Protein AF-A0A9E0AZD1-F1 (afdb_monomer_lite)

Secondary structure (DSSP, 8-state):
---------TTTTSGGGGHHHHHHHHHHHHH--HHHHHHHHHHHHHHHHTTTTSS---HHHHHHIIIIIIIIHHHHSHHHHHHHHHHHHH-

Radius of gyration: 16.1 Å; chains: 1; bounding box: 47×22×48 Å

Structure (mmCIF, N/CA/C/O backbone):
data_AF-A0A9E0AZD1-F1
#
_entry.id   AF-A0A9E0AZD1-F1
#
loop_
_atom_site.group_PDB
_atom_site.id
_atom_site.type_symbol
_atom_site.label_atom_id
_atom_site.label_alt_id
_atom_site.label_comp_id
_atom_site.label_asym_id
_atom_site.label_entity_id
_atom_site.label_seq_id
_atom_site.pdbx_PDB_ins_code
_atom_site.Cartn_x
_atom_site.Cartn_y
_atom_site.Cartn_z
_atom_site.occupancy
_atom_site.B_iso_or_equiv
_atom_site.auth_seq_id
_atom_site.auth_comp_id
_atom_site.auth_asym_id
_atom_site.auth_atom_id
_atom_site.pdbx_PDB_model_num
ATOM 1 N N . MET A 1 1 ? 12.864 -4.951 -30.431 1.00 40.69 1 MET A N 1
ATOM 2 C CA . MET A 1 1 ? 12.705 -5.753 -29.207 1.00 40.69 1 MET A CA 1
ATOM 3 C C . MET A 1 1 ? 12.887 -4.751 -28.082 1.00 40.69 1 MET A C 1
ATOM 5 O O . MET A 1 1 ? 14.022 -4.437 -27.759 1.00 40.69 1 MET A O 1
ATOM 9 N N . GLU A 1 2 ? 11.807 -4.107 -27.635 1.00 53.78 2 GLU A N 1
ATOM 10 C CA . GLU A 1 2 ? 11.849 -3.290 -26.417 1.00 53.78 2 GLU A CA 1
ATOM 11 C C . GLU A 1 2 ? 12.192 -4.243 -25.266 1.00 53.78 2 GLU A C 1
ATOM 13 O O . GLU A 1 2 ? 11.397 -5.120 -24.926 1.00 53.78 2 GLU A O 1
ATOM 18 N N . GLU A 1 3 ? 13.392 -4.128 -24.703 1.00 49.59 3 GLU A N 1
ATOM 19 C CA . GLU A 1 3 ? 13.682 -4.729 -23.406 1.00 49.59 3 GLU A CA 1
ATOM 20 C C . GLU A 1 3 ? 12.826 -3.991 -22.379 1.00 49.59 3 GLU A C 1
ATOM 22 O O . GLU A 1 3 ? 13.108 -2.851 -22.010 1.00 49.59 3 GLU A O 1
ATOM 27 N N . VAL A 1 4 ? 11.731 -4.622 -21.955 1.00 54.25 4 VAL A N 1
ATOM 28 C CA . VAL A 1 4 ? 10.952 -4.156 -20.811 1.00 54.25 4 VAL A CA 1
ATOM 29 C C . VAL A 1 4 ? 11.876 -4.284 -19.609 1.00 54.25 4 VAL A C 1
ATOM 31 O O . VAL A 1 4 ? 12.107 -5.384 -19.107 1.00 54.25 4 VAL A O 1
ATOM 34 N N . ILE A 1 5 ? 12.479 -3.170 -19.200 1.00 49.00 5 ILE A N 1
ATOM 35 C CA . ILE A 1 5 ? 13.340 -3.106 -18.025 1.00 49.00 5 ILE A CA 1
ATOM 36 C C . ILE A 1 5 ? 12.431 -3.395 -16.832 1.00 49.00 5 ILE A C 1
ATOM 38 O O . ILE A 1 5 ? 11.745 -2.507 -16.330 1.00 49.00 5 ILE A O 1
ATOM 42 N N . GLN A 1 6 ? 12.361 -4.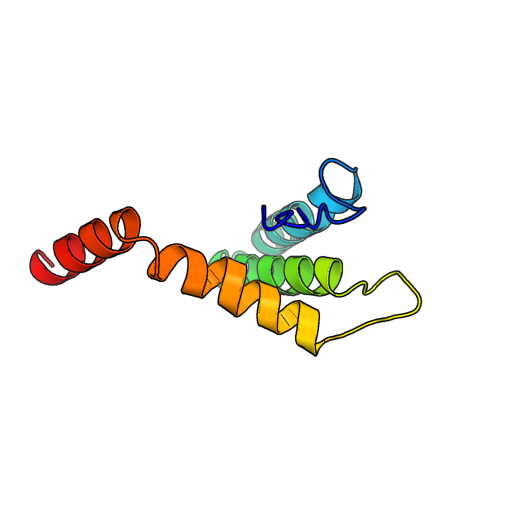660 -16.418 1.00 50.56 6 GLN A N 1
ATOM 43 C CA . GLN A 1 6 ? 11.629 -5.051 -15.227 1.00 50.56 6 GLN A CA 1
ATOM 44 C C . GLN A 1 6 ? 12.366 -4.425 -14.045 1.00 50.56 6 GLN A C 1
ATOM 46 O O . GLN A 1 6 ? 13.396 -4.927 -13.595 1.00 50.56 6 GLN A O 1
ATOM 51 N N . TYR A 1 7 ? 11.876 -3.276 -13.582 1.00 59.88 7 TYR A N 1
ATOM 52 C CA . TYR A 1 7 ? 12.382 -2.645 -12.378 1.00 59.88 7 TYR A CA 1
ATOM 53 C C . TYR A 1 7 ? 12.003 -3.543 -11.202 1.00 59.88 7 TYR A C 1
ATOM 55 O O . TYR A 1 7 ? 10.879 -3.516 -10.708 1.00 59.88 7 TYR A O 1
ATOM 63 N N . VAL A 1 8 ? 12.932 -4.406 -10.797 1.00 58.06 8 VAL A N 1
ATOM 64 C CA . VAL A 1 8 ? 12.802 -5.187 -9.572 1.00 58.06 8 VAL A CA 1
ATOM 65 C C . VAL A 1 8 ? 13.308 -4.285 -8.451 1.00 58.06 8 VAL A C 1
ATOM 67 O O . VAL A 1 8 ? 14.512 -4.009 -8.409 1.00 58.06 8 VAL A O 1
ATOM 70 N N . PRO A 1 9 ? 12.437 -3.767 -7.564 1.00 63.25 9 PRO A N 1
ATOM 71 C CA . PRO A 1 9 ? 12.920 -2.968 -6.454 1.00 63.25 9 PRO A CA 1
ATOM 72 C C . PRO A 1 9 ? 13.872 -3.832 -5.626 1.00 63.25 9 PRO A C 1
ATOM 74 O O . PRO A 1 9 ? 13.581 -4.993 -5.350 1.00 63.25 9 PRO A O 1
ATOM 77 N N . ASN A 1 10 ? 15.001 -3.267 -5.194 1.00 63.78 10 ASN A N 1
ATOM 78 C CA . ASN A 1 10 ? 16.026 -3.982 -4.413 1.00 63.78 10 ASN A CA 1
ATOM 79 C C . ASN A 1 10 ? 15.487 -4.576 -3.094 1.00 63.78 10 ASN A C 1
ATOM 81 O O . ASN A 1 10 ? 16.144 -5.390 -2.453 1.00 63.78 10 ASN A O 1
ATOM 85 N N . LEU A 1 11 ? 14.297 -4.136 -2.677 1.00 65.25 11 LEU A N 1
ATOM 86 C CA . LEU A 1 11 ? 13.598 -4.584 -1.479 1.00 65.25 11 LEU A CA 1
ATOM 87 C C . LEU A 1 11 ? 12.564 -5.690 -1.768 1.00 65.25 11 LEU A C 1
ATOM 89 O O . LEU A 1 11 ? 12.011 -6.251 -0.819 1.00 65.25 11 LEU A O 1
ATOM 93 N N . TYR A 1 12 ? 12.316 -6.037 -3.038 1.00 61.75 12 TYR A N 1
ATOM 94 C CA . TYR A 1 12 ? 11.414 -7.119 -3.436 1.00 61.75 12 TYR A CA 1
ATOM 95 C C . TYR A 1 12 ? 11.896 -8.458 -2.866 1.00 61.75 12 TYR A C 1
ATOM 97 O O . TYR A 1 12 ? 13.071 -8.798 -2.975 1.00 61.75 12 TYR A O 1
ATOM 105 N N . ALA A 1 13 ? 10.988 -9.209 -2.236 1.00 69.69 13 ALA A N 1
ATOM 106 C CA . ALA A 1 13 ? 11.270 -10.489 -1.575 1.00 69.69 13 ALA A CA 1
ATOM 107 C C . ALA A 1 13 ? 12.337 -10.447 -0.453 1.00 69.69 13 ALA A C 1
ATOM 109 O O . ALA A 1 13 ? 12.848 -11.489 -0.041 1.00 69.69 13 ALA A O 1
ATOM 110 N N . THR A 1 14 ? 12.647 -9.264 0.089 1.00 75.88 14 THR A N 1
ATOM 111 C CA . THR A 1 14 ? 13.533 -9.111 1.257 1.00 75.88 14 THR A CA 1
ATOM 112 C C . THR A 1 14 ? 12.735 -8.885 2.544 1.00 75.88 14 THR A C 1
ATOM 114 O O . THR A 1 14 ? 11.549 -8.557 2.507 1.00 75.88 14 THR A O 1
ATOM 117 N N . PHE A 1 15 ? 13.391 -8.994 3.704 1.00 78.19 15 PHE A N 1
ATOM 118 C CA . PHE A 1 15 ? 12.785 -8.711 5.015 1.00 78.19 15 PHE A CA 1
ATOM 119 C C . PHE A 1 15 ? 12.108 -7.325 5.089 1.00 78.19 15 PHE A C 1
ATOM 121 O O . PHE A 1 15 ? 11.100 -7.155 5.771 1.00 78.19 15 PHE A O 1
ATOM 128 N N . TRP A 1 16 ? 12.611 -6.344 4.335 1.00 79.44 16 TRP A N 1
ATOM 129 C CA . TRP A 1 16 ? 12.074 -4.983 4.297 1.00 79.44 16 TRP A CA 1
ATOM 130 C C . TRP A 1 16 ? 10.680 -4.888 3.666 1.00 79.44 16 TRP A C 1
ATOM 132 O O . TRP A 1 16 ? 9.918 -3.995 4.033 1.00 79.44 16 TRP A O 1
ATOM 142 N N . ALA A 1 17 ? 10.302 -5.827 2.790 1.00 81.12 17 ALA A N 1
ATOM 143 C CA . ALA A 1 17 ? 8.964 -5.873 2.197 1.00 81.12 17 ALA A CA 1
ATOM 144 C C . ALA A 1 17 ? 7.861 -6.176 3.228 1.00 81.12 17 ALA A C 1
ATOM 146 O O . ALA A 1 17 ? 6.695 -5.871 2.987 1.00 81.12 17 ALA A O 1
ATOM 147 N N . LEU A 1 18 ? 8.214 -6.747 4.387 1.00 84.44 18 LEU A N 1
ATOM 148 C CA . LEU A 1 18 ? 7.261 -7.050 5.456 1.00 84.44 18 LEU A CA 1
ATOM 149 C C . LEU A 1 18 ? 6.943 -5.830 6.330 1.00 84.44 18 LEU A C 1
ATOM 151 O O . LEU A 1 18 ? 5.926 -5.828 7.023 1.00 84.44 18 LEU A O 1
ATOM 155 N N . ILE A 1 19 ? 7.771 -4.781 6.295 1.00 87.50 19 ILE A N 1
ATOM 156 C CA . ILE A 1 19 ? 7.593 -3.621 7.173 1.00 87.50 19 ILE A CA 1
ATOM 157 C C . ILE A 1 19 ? 6.284 -2.869 6.882 1.00 87.50 19 ILE A C 1
ATOM 159 O O . ILE A 1 19 ? 5.544 -2.641 7.840 1.00 87.50 19 ILE A O 1
ATOM 163 N N . PRO A 1 20 ? 5.922 -2.527 5.628 1.00 87.06 20 PRO A N 1
ATOM 164 C CA . PRO A 1 20 ? 4.663 -1.825 5.370 1.00 87.06 20 PRO A CA 1
ATOM 165 C C . PRO A 1 20 ? 3.412 -2.618 5.808 1.00 87.06 20 PRO A C 1
ATOM 167 O O . PRO A 1 20 ? 2.581 -2.044 6.519 1.00 87.06 20 PRO A O 1
ATOM 170 N N . PRO A 1 21 ? 3.286 -3.934 5.508 1.00 89.06 21 PRO A N 1
ATOM 171 C CA . PRO A 1 21 ? 2.205 -4.761 6.051 1.00 89.06 21 PRO A CA 1
ATOM 172 C C . PRO A 1 21 ? 2.197 -4.827 7.580 1.00 89.06 21 PRO A C 1
ATOM 174 O O . PRO A 1 21 ? 1.139 -4.742 8.202 1.00 89.06 21 PRO A O 1
ATOM 177 N N . LEU A 1 22 ? 3.369 -4.960 8.206 1.00 91.00 22 LEU A N 1
ATOM 178 C CA . LEU A 1 22 ? 3.469 -5.096 9.655 1.00 91.00 22 LEU A CA 1
ATOM 179 C C . LEU A 1 22 ? 3.045 -3.809 10.368 1.00 91.00 22 LEU A C 1
ATOM 181 O O . LEU A 1 22 ? 2.292 -3.871 11.339 1.00 91.00 22 LEU A O 1
ATOM 185 N N . VAL A 1 23 ? 3.469 -2.647 9.864 1.00 90.19 23 VA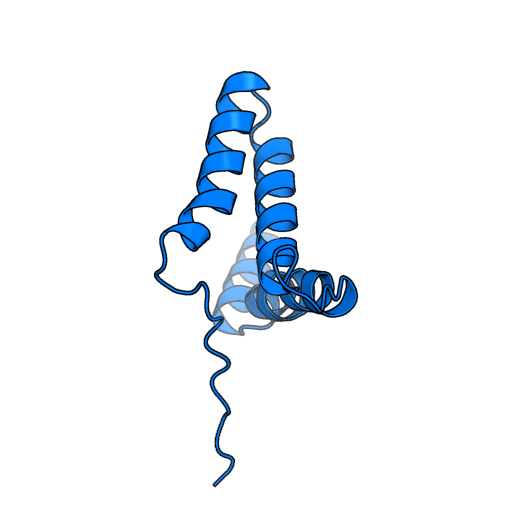L A N 1
ATOM 186 C CA . VAL A 1 23 ? 3.049 -1.349 10.407 1.00 90.19 23 VAL A CA 1
ATOM 187 C C . VAL A 1 23 ? 1.534 -1.181 10.287 1.00 90.19 23 VAL A C 1
ATOM 189 O O . VAL A 1 23 ? 0.901 -0.798 11.269 1.00 90.19 23 VAL A O 1
ATOM 192 N N . ALA A 1 24 ? 0.935 -1.547 9.148 1.00 91.56 24 ALA A N 1
ATOM 193 C CA . ALA A 1 24 ? -0.516 -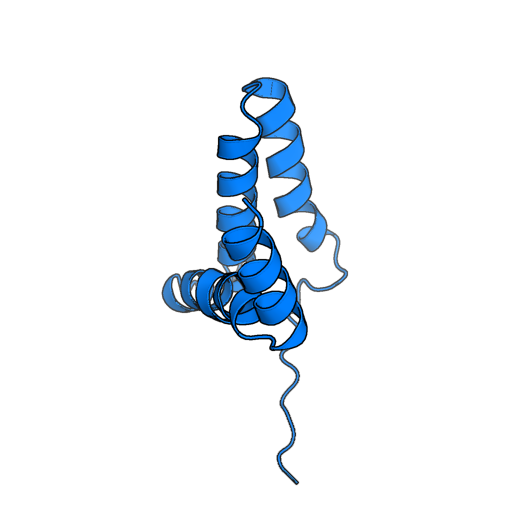1.493 8.961 1.00 91.56 24 ALA A CA 1
ATOM 194 C C . ALA A 1 24 ? -1.278 -2.39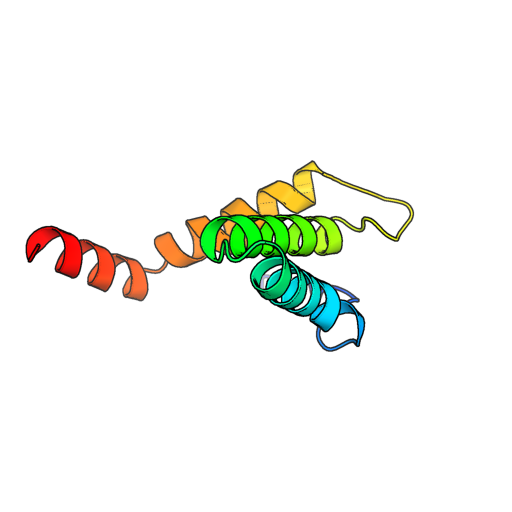3 9.952 1.00 91.56 24 ALA A C 1
ATOM 196 O O . ALA A 1 24 ? -2.314 -2.002 10.488 1.00 91.56 24 ALA A O 1
ATOM 197 N N . ILE A 1 25 ? -0.775 -3.597 10.231 1.00 92.25 25 ILE A N 1
ATOM 198 C CA . ILE A 1 25 ? -1.425 -4.526 11.165 1.00 92.25 25 ILE A CA 1
ATOM 199 C C . ILE A 1 25 ? -1.292 -4.020 12.605 1.00 92.25 25 ILE A C 1
ATOM 201 O O . ILE A 1 25 ? -2.280 -3.971 13.336 1.00 92.25 25 ILE A O 1
ATOM 205 N N . ILE A 1 26 ? -0.089 -3.613 13.019 1.00 93.31 26 ILE A N 1
ATOM 206 C CA . ILE A 1 26 ? 0.165 -3.149 14.388 1.00 93.31 26 ILE A CA 1
ATOM 207 C C . ILE A 1 26 ? -0.653 -1.891 14.689 1.00 93.31 26 ILE A C 1
ATOM 209 O O . ILE A 1 26 ? -1.310 -1.824 15.729 1.00 93.31 26 ILE A O 1
ATOM 213 N N . LEU A 1 27 ? -0.663 -0.917 13.773 1.00 89.31 27 LEU A N 1
ATOM 214 C CA . LEU A 1 27 ? -1.453 0.299 13.940 1.00 89.31 27 LEU A CA 1
ATOM 215 C C . LEU A 1 27 ? -2.951 -0.017 14.003 1.00 89.31 27 LEU A C 1
ATOM 217 O O . LEU A 1 27 ? -3.622 0.503 14.888 1.00 89.31 27 LEU A O 1
ATOM 221 N N . ALA A 1 28 ? -3.456 -0.946 13.184 1.00 91.56 28 ALA A N 1
ATOM 222 C CA . ALA A 1 28 ? -4.867 -1.336 13.204 1.00 91.56 28 ALA A CA 1
ATOM 223 C C . ALA A 1 28 ? -5.270 -1.968 14.547 1.00 91.56 28 ALA A C 1
ATOM 225 O O . ALA A 1 28 ? -6.387 -1.758 15.025 1.00 91.56 28 ALA A O 1
ATOM 226 N N . LEU A 1 29 ? -4.365 -2.724 15.180 1.00 92.50 29 LEU A N 1
ATOM 227 C CA . LEU A 1 29 ? -4.610 -3.335 16.487 1.00 92.50 29 LEU A CA 1
ATOM 228 C C . LEU A 1 29 ? -4.616 -2.309 17.629 1.00 92.50 29 LEU A C 1
ATOM 230 O O . LEU A 1 29 ? -5.420 -2.456 18.553 1.00 92.50 29 LEU A O 1
ATOM 234 N N . ILE A 1 30 ? -3.757 -1.285 17.560 1.00 92.12 30 ILE A N 1
ATOM 235 C CA . ILE A 1 30 ? -3.671 -0.220 18.572 1.00 92.12 30 ILE A CA 1
ATOM 236 C C . ILE A 1 30 ? -4.833 0.764 18.424 1.00 92.12 30 ILE A C 1
ATOM 238 O O . ILE A 1 30 ? -5.556 1.007 19.387 1.00 92.12 30 ILE A O 1
ATOM 242 N N . THR A 1 31 ? -5.029 1.328 17.230 1.00 88.12 31 THR A N 1
ATOM 243 C CA . THR A 1 31 ? -5.992 2.418 17.007 1.00 88.12 31 THR A CA 1
ATOM 244 C C . THR A 1 31 ? -7.418 1.925 16.806 1.00 88.12 31 THR A C 1
ATOM 246 O O . THR A 1 31 ? -8.340 2.728 16.853 1.00 88.12 31 THR A O 1
ATOM 249 N N . LYS A 1 32 ? -7.623 0.616 16.587 1.00 92.19 32 LYS A N 1
ATOM 250 C CA . LYS A 1 32 ? -8.920 0.010 16.226 1.00 92.19 32 LYS A CA 1
ATOM 251 C C . LYS A 1 32 ? -9.528 0.563 14.928 1.00 92.19 32 LYS A C 1
ATOM 253 O O . LYS A 1 32 ? -10.648 0.201 14.576 1.00 92.19 32 LYS A O 1
ATOM 258 N N . GLU A 1 33 ? -8.781 1.371 14.180 1.00 90.88 33 GLU A N 1
ATOM 259 C CA . GLU A 1 33 ? -9.200 1.974 12.920 1.00 90.88 33 GLU A CA 1
ATOM 260 C C . GLU A 1 33 ? -8.511 1.272 11.752 1.00 90.88 33 GLU A C 1
ATOM 262 O O . GLU A 1 33 ? -7.390 1.601 11.362 1.00 90.88 33 GLU A O 1
ATOM 267 N N . VAL A 1 34 ? -9.200 0.294 11.166 1.00 89.62 34 VAL A N 1
ATOM 268 C CA . VAL A 1 34 ? -8.642 -0.521 10.077 1.00 89.62 34 VAL A CA 1
ATOM 269 C C . VAL A 1 34 ? -8.402 0.319 8.822 1.00 89.62 34 VAL A C 1
ATOM 271 O O . VAL A 1 34 ? -7.341 0.224 8.217 1.00 89.62 34 VAL A O 1
ATOM 274 N N . TYR A 1 35 ? -9.344 1.193 8.458 1.00 87.62 35 TYR A N 1
ATOM 275 C CA . TYR A 1 35 ? -9.240 2.003 7.240 1.00 87.62 35 TYR A CA 1
ATOM 276 C C . TYR A 1 35 ? -8.078 3.000 7.288 1.00 87.62 35 TYR A C 1
ATOM 278 O O . TYR A 1 35 ? -7.276 3.065 6.358 1.00 87.62 35 TYR A O 1
ATOM 286 N N . SER A 1 36 ? -7.959 3.734 8.396 1.00 85.62 36 SER A N 1
ATOM 287 C CA . SER A 1 36 ? -6.882 4.705 8.610 1.00 85.62 36 SER A CA 1
ATOM 288 C C . SER A 1 36 ? -5.518 4.009 8.659 1.00 85.62 36 SER A C 1
ATOM 290 O O . SER A 1 36 ? -4.559 4.440 8.020 1.00 85.62 36 SER A O 1
ATOM 292 N N . SER A 1 37 ? -5.448 2.851 9.322 1.00 90.81 37 SER A N 1
ATOM 293 C CA . SER A 1 37 ? -4.219 2.065 9.400 1.00 90.81 37 SER A CA 1
ATOM 294 C C . SER A 1 37 ? -3.777 1.476 8.054 1.00 90.81 37 SER A C 1
ATOM 296 O O . SER A 1 37 ? -2.588 1.488 7.728 1.00 90.81 37 SER A O 1
ATOM 298 N N . LEU A 1 38 ? -4.724 1.001 7.238 1.00 89.75 38 LEU A N 1
ATOM 299 C CA . LEU A 1 38 ? -4.442 0.525 5.881 1.00 89.75 38 LEU A CA 1
ATOM 300 C C . LEU A 1 38 ? -3.877 1.647 5.008 1.00 89.75 38 LEU A C 1
ATOM 302 O O . LEU A 1 38 ? -2.892 1.433 4.303 1.00 89.75 38 LEU A O 1
ATOM 306 N N . PHE A 1 39 ? -4.451 2.849 5.099 1.00 88.81 39 PHE A N 1
ATOM 307 C CA . PHE A 1 39 ? -3.956 4.010 4.365 1.00 88.81 39 PHE A CA 1
ATOM 308 C C . PHE A 1 39 ? -2.510 4.351 4.747 1.00 88.81 39 PHE A C 1
ATOM 310 O O . PHE A 1 39 ? -1.656 4.496 3.872 1.00 88.81 39 PHE A O 1
ATOM 317 N N . VAL A 1 40 ? -2.202 4.394 6.047 1.00 89.88 40 VAL A N 1
ATOM 318 C CA . VAL A 1 40 ? -0.834 4.637 6.534 1.00 89.88 40 VAL A CA 1
ATOM 319 C C . VAL A 1 40 ? 0.136 3.556 6.041 1.00 89.88 40 VAL A C 1
ATOM 321 O O . VAL A 1 40 ? 1.248 3.877 5.623 1.00 89.88 40 VAL A O 1
ATOM 324 N N . GLY A 1 41 ? -0.286 2.290 6.009 1.00 88.94 41 GLY A N 1
ATOM 325 C CA . GLY A 1 41 ? 0.503 1.188 5.453 1.00 88.94 41 GLY A CA 1
ATOM 326 C C . GLY A 1 41 ? 0.863 1.365 3.976 1.00 88.94 41 GLY A C 1
ATOM 327 O O . GLY A 1 41 ? 2.016 1.158 3.596 1.00 88.94 41 GLY A O 1
ATOM 328 N N . ILE A 1 42 ? -0.098 1.796 3.152 1.00 88.69 42 ILE A N 1
ATOM 329 C CA . ILE A 1 42 ? 0.111 2.057 1.717 1.00 88.69 42 ILE A CA 1
ATOM 330 C C . ILE A 1 42 ? 1.084 3.224 1.517 1.00 88.69 42 ILE A C 1
ATOM 332 O O . ILE A 1 42 ? 2.008 3.123 0.710 1.00 88.69 42 ILE A O 1
ATOM 336 N N . VAL A 1 43 ? 0.929 4.306 2.288 1.00 86.69 43 VAL A N 1
ATOM 337 C CA . VAL A 1 43 ? 1.836 5.464 2.233 1.00 86.69 43 VAL A CA 1
ATOM 338 C C . VAL A 1 43 ? 3.262 5.049 2.589 1.00 86.69 43 VAL A C 1
ATOM 340 O O . VAL A 1 43 ? 4.196 5.367 1.856 1.00 86.69 43 VAL A O 1
ATOM 343 N N . ILE A 1 44 ? 3.446 4.287 3.669 1.00 86.62 44 ILE A N 1
ATOM 344 C CA . ILE A 1 44 ? 4.765 3.776 4.062 1.00 86.62 44 ILE A CA 1
ATOM 345 C C . ILE A 1 44 ? 5.335 2.857 2.973 1.00 86.62 44 ILE A C 1
ATOM 347 O O . ILE A 1 44 ? 6.509 2.981 2.634 1.00 86.62 44 ILE A O 1
ATOM 351 N N . GLY A 1 45 ? 4.518 1.993 2.368 1.00 85.38 45 GLY A N 1
ATOM 352 C CA . GLY A 1 45 ? 4.932 1.134 1.257 1.00 85.38 45 GLY A CA 1
ATOM 353 C C . GLY A 1 45 ? 5.432 1.910 0.036 1.00 85.38 45 GLY A C 1
ATOM 354 O O . GLY A 1 45 ? 6.502 1.599 -0.487 1.00 85.38 45 GLY A O 1
ATOM 355 N N . GLY A 1 46 ? 4.729 2.965 -0.383 1.00 83.25 46 GLY A N 1
ATOM 356 C CA . GLY A 1 46 ? 5.196 3.800 -1.493 1.00 83.25 46 GLY A CA 1
ATOM 357 C C . GLY A 1 46 ? 6.455 4.595 -1.156 1.00 83.25 46 GLY A C 1
ATOM 358 O O . GLY A 1 46 ? 7.343 4.723 -1.994 1.00 83.25 46 GLY A O 1
ATOM 359 N N . LEU A 1 47 ? 6.598 5.062 0.088 1.00 82.94 47 LEU A N 1
ATOM 360 C CA . LEU A 1 47 ? 7.824 5.727 0.543 1.00 82.94 47 LEU A CA 1
ATOM 361 C C . LEU A 1 47 ? 9.038 4.785 0.524 1.00 82.94 47 LEU A C 1
ATOM 363 O O . LEU A 1 47 ? 10.142 5.197 0.162 1.00 82.94 47 LEU A O 1
ATOM 367 N N . PHE A 1 48 ? 8.844 3.509 0.865 1.00 79.25 48 PHE A N 1
ATOM 368 C CA . PHE A 1 48 ? 9.884 2.485 0.726 1.00 79.25 48 PHE A CA 1
ATOM 369 C C . PHE A 1 48 ? 10.332 2.329 -0.735 1.00 79.25 48 PHE A C 1
ATOM 371 O O . PHE A 1 48 ? 11.529 2.183 -0.986 1.00 79.25 48 PHE A O 1
ATOM 378 N N . TYR A 1 49 ? 9.406 2.426 -1.694 1.00 74.31 49 TYR A N 1
ATOM 379 C CA . TYR A 1 49 ? 9.715 2.375 -3.125 1.00 74.31 49 TYR A CA 1
ATOM 380 C C . TYR A 1 49 ? 10.494 3.607 -3.613 1.00 74.31 49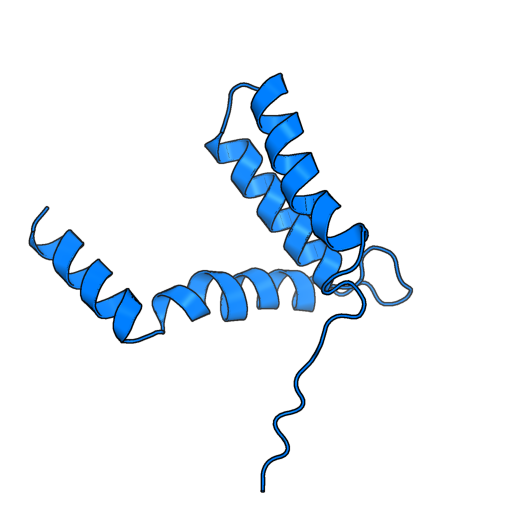 TYR A C 1
ATOM 382 O O . TYR A 1 49 ? 11.433 3.485 -4.398 1.00 74.31 49 TYR A O 1
ATOM 390 N N . GLY A 1 50 ? 10.192 4.801 -3.096 1.00 72.06 50 GLY A N 1
ATOM 391 C CA . GLY A 1 50 ? 10.956 6.019 -3.397 1.00 72.06 50 GLY A CA 1
ATOM 392 C C . GLY A 1 50 ? 12.293 6.153 -2.672 1.00 72.06 50 GLY A C 1
ATOM 393 O O . GLY A 1 50 ? 12.838 7.257 -2.630 1.00 72.06 50 GLY A O 1
ATOM 394 N N . ASN A 1 51 ? 12.841 5.052 -2.148 1.00 69.56 51 ASN A N 1
ATOM 395 C CA . ASN A 1 51 ? 14.156 4.968 -1.513 1.00 69.56 51 ASN A CA 1
ATOM 396 C C . ASN A 1 51 ? 14.292 5.797 -0.224 1.00 69.56 51 ASN A C 1
ATOM 398 O O . ASN A 1 51 ? 15.320 6.433 -0.008 1.00 69.56 51 ASN A O 1
ATOM 402 N N . ILE A 1 52 ? 13.296 5.775 0.673 1.00 67.94 52 ILE A N 1
ATOM 403 C CA . ILE A 1 52 ? 13.353 6.541 1.937 1.00 67.94 52 ILE A CA 1
ATOM 404 C C . ILE A 1 52 ? 14.533 6.171 2.866 1.00 67.94 52 ILE A C 1
ATOM 406 O O . ILE A 1 52 ? 14.911 6.976 3.711 1.00 67.94 52 ILE A O 1
ATOM 410 N N . PHE A 1 53 ? 15.154 4.995 2.691 1.00 66.25 53 PHE A N 1
ATOM 411 C CA . PHE A 1 53 ? 16.331 4.548 3.461 1.00 66.25 53 PHE A CA 1
ATOM 412 C C . PHE A 1 53 ? 17.670 4.693 2.720 1.00 66.25 53 PHE A C 1
ATOM 414 O O . PHE A 1 53 ? 18.704 4.310 3.265 1.00 66.25 53 PHE A O 1
ATOM 421 N N . GLN A 1 54 ? 17.682 5.217 1.490 1.00 63.88 54 GLN A N 1
ATOM 422 C CA . GLN A 1 54 ? 18.889 5.310 0.663 1.00 63.88 54 GLN A CA 1
ATOM 423 C C . GLN A 1 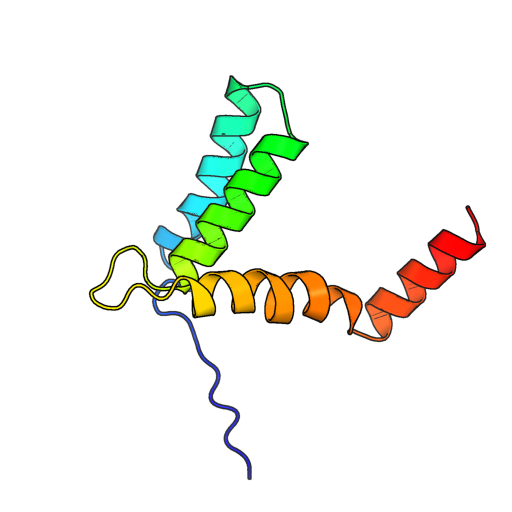54 ? 19.090 6.737 0.131 1.00 63.88 54 GLN A C 1
ATOM 425 O O . GLN A 1 54 ? 18.151 7.526 0.033 1.00 63.88 54 GLN A O 1
ATOM 430 N N . SER A 1 55 ? 20.334 7.094 -0.196 1.00 50.53 55 SER A N 1
ATOM 431 C CA . SER A 1 55 ? 20.723 8.421 -0.689 1.00 50.53 55 SER A CA 1
ATOM 432 C C . SER A 1 55 ? 20.105 8.704 -2.068 1.00 50.53 55 SER A C 1
ATOM 434 O O . SER A 1 55 ? 20.720 8.441 -3.097 1.00 50.53 55 SER A O 1
ATOM 436 N N . GLY A 1 56 ? 18.862 9.187 -2.092 1.00 63.66 56 GLY A N 1
ATOM 437 C CA . GLY A 1 56 ? 18.103 9.430 -3.323 1.00 63.66 56 GLY A CA 1
ATOM 438 C C . GLY A 1 56 ? 16.587 9.460 -3.124 1.00 63.66 56 GLY A C 1
ATOM 439 O O . GLY A 1 56 ? 15.858 9.005 -4.005 1.00 63.66 56 GLY A O 1
ATOM 440 N N . PHE A 1 57 ? 16.115 9.948 -1.970 1.00 70.62 57 PHE A N 1
ATOM 441 C CA . PHE A 1 57 ? 14.688 10.007 -1.657 1.00 70.62 57 PHE A CA 1
ATOM 442 C C . PHE A 1 57 ? 13.940 10.848 -2.695 1.00 70.62 57 PHE A C 1
ATOM 444 O O . PHE A 1 57 ? 14.159 12.054 -2.816 1.00 70.62 57 PHE A O 1
ATOM 451 N N . SER A 1 58 ? 13.045 10.201 -3.437 1.00 75.56 58 SER A N 1
ATOM 452 C CA . SER A 1 58 ? 12.158 10.859 -4.388 1.00 75.56 58 SER A CA 1
ATOM 453 C C . SER A 1 58 ? 10.721 10.615 -3.960 1.00 75.56 58 SER A C 1
ATOM 455 O O . SER A 1 58 ? 10.141 9.543 -4.163 1.00 75.56 58 SER A O 1
ATOM 457 N N . PHE A 1 59 ? 10.147 11.647 -3.347 1.00 75.19 59 PHE A N 1
ATOM 458 C CA . PHE A 1 59 ? 8.734 11.659 -2.997 1.00 75.19 59 PHE A CA 1
ATOM 459 C C . PHE A 1 59 ? 7.856 11.521 -4.247 1.00 75.19 59 PHE A C 1
ATOM 461 O O . PHE A 1 59 ? 6.871 10.793 -4.230 1.00 75.19 59 PHE A O 1
ATOM 468 N N . GLU A 1 60 ? 8.272 12.131 -5.357 1.00 77.88 60 GLU A N 1
ATOM 469 C CA . GLU A 1 60 ? 7.590 12.031 -6.647 1.00 77.88 60 GLU A CA 1
ATOM 470 C C . GLU A 1 60 ? 7.481 10.578 -7.124 1.00 77.88 60 GLU A C 1
ATOM 472 O O . GLU A 1 60 ? 6.379 10.113 -7.389 1.00 77.88 60 GLU A O 1
ATOM 477 N N . LYS A 1 61 ? 8.580 9.810 -7.111 1.00 75.62 61 LYS A N 1
ATOM 478 C CA . LYS A 1 61 ? 8.542 8.377 -7.458 1.00 75.62 61 LYS A CA 1
ATOM 479 C C . LYS A 1 61 ? 7.694 7.545 -6.494 1.00 75.62 61 LYS A C 1
ATOM 481 O O . LYS A 1 61 ? 7.055 6.592 -6.925 1.00 75.62 61 LYS A O 1
ATOM 486 N N . SER A 1 62 ? 7.680 7.897 -5.206 1.00 78.81 62 SER A N 1
ATOM 487 C CA . SER A 1 62 ? 6.854 7.213 -4.197 1.00 78.81 62 SER A CA 1
ATOM 488 C C . SER A 1 62 ? 5.365 7.380 -4.489 1.00 78.81 62 SER A C 1
ATOM 490 O O . SER A 1 62 ? 4.608 6.412 -4.482 1.00 78.81 62 SER A O 1
ATOM 492 N N . VAL A 1 63 ? 4.949 8.624 -4.739 1.00 81.12 63 VAL A N 1
ATOM 493 C CA . VAL A 1 63 ? 3.552 8.964 -5.006 1.00 81.12 63 VAL A CA 1
ATOM 494 C C . VAL A 1 63 ? 3.140 8.424 -6.368 1.00 81.12 63 VAL A C 1
ATOM 496 O O . VAL A 1 63 ? 2.134 7.730 -6.446 1.00 81.12 63 VAL A O 1
ATOM 499 N N . LEU A 1 64 ? 3.933 8.652 -7.417 1.00 81.69 64 LEU A N 1
ATOM 500 C CA . LEU A 1 64 ? 3.631 8.126 -8.748 1.00 81.69 64 LEU A CA 1
ATOM 501 C C . LEU A 1 64 ? 3.471 6.606 -8.736 1.00 81.69 64 LEU A C 1
ATOM 503 O O . LEU A 1 64 ? 2.529 6.118 -9.334 1.00 81.69 64 LEU A O 1
ATOM 507 N N . HIS A 1 65 ? 4.278 5.855 -7.986 1.00 81.00 65 HIS A N 1
ATOM 508 C CA . HIS A 1 65 ? 4.102 4.404 -7.889 1.00 81.00 65 HIS A CA 1
ATOM 509 C C . HIS A 1 65 ? 2.795 3.998 -7.185 1.00 81.00 65 HIS A C 1
ATOM 511 O O . HIS A 1 65 ? 2.086 3.112 -7.656 1.00 81.00 65 HIS A O 1
ATOM 517 N N . ILE A 1 66 ? 2.424 4.666 -6.083 1.00 82.56 66 ILE A N 1
ATOM 518 C CA . ILE A 1 66 ? 1.135 4.404 -5.411 1.00 82.56 66 ILE A CA 1
ATOM 519 C C . ILE A 1 66 ? -0.035 4.672 -6.369 1.00 82.56 66 ILE A C 1
ATOM 521 O O . ILE A 1 66 ? -1.027 3.940 -6.362 1.00 82.56 66 ILE A O 1
ATOM 525 N N . PHE A 1 67 ? 0.065 5.731 -7.172 1.00 83.50 67 PHE A N 1
ATOM 526 C CA . PHE A 1 67 ? -1.007 6.160 -8.058 1.00 83.50 67 PHE A CA 1
ATOM 527 C C . PHE A 1 67 ? -1.033 5.388 -9.378 1.00 83.50 67 PHE A C 1
ATOM 529 O O . PHE A 1 67 ? -2.071 4.820 -9.681 1.00 83.50 67 PHE A O 1
ATOM 536 N N . GLU A 1 68 ? 0.051 5.343 -10.149 1.00 81.81 68 GLU A N 1
ATOM 537 C CA . GLU A 1 68 ? 0.106 4.713 -11.476 1.00 81.81 68 GLU A CA 1
ATOM 538 C C . GLU A 1 68 ? 0.142 3.187 -11.400 1.00 81.81 68 GLU A C 1
ATOM 540 O O . GLU A 1 68 ? -0.724 2.540 -11.981 1.00 81.81 68 GLU A O 1
ATOM 545 N N . ASP A 1 69 ? 1.075 2.603 -10.645 1.00 79.25 69 ASP A N 1
ATOM 546 C CA . ASP A 1 69 ? 1.205 1.139 -10.556 1.00 79.25 69 ASP A CA 1
ATOM 547 C C . ASP A 1 69 ? 0.226 0.524 -9.544 1.00 79.25 69 ASP A C 1
ATOM 549 O O . ASP A 1 69 ? -0.148 -0.643 -9.655 1.00 79.25 69 ASP A O 1
ATOM 553 N N . GLY A 1 70 ? -0.199 1.304 -8.547 1.00 81.50 70 GLY A N 1
ATOM 554 C CA . GLY A 1 70 ? -1.175 0.887 -7.545 1.00 81.50 70 GLY A CA 1
ATOM 555 C C . GLY A 1 70 ? -2.614 1.146 -7.986 1.00 81.50 70 GLY A C 1
ATOM 556 O O . GLY A 1 70 ? -3.274 0.286 -8.566 1.00 81.50 70 GLY A O 1
ATOM 557 N N . LEU A 1 71 ? -3.133 2.330 -7.652 1.00 84.00 71 LEU A N 1
ATOM 558 C CA . LEU A 1 71 ? -4.555 2.648 -7.798 1.00 84.00 71 LEU A CA 1
ATOM 559 C C . LEU A 1 71 ? -5.015 2.614 -9.262 1.00 84.00 71 LEU A C 1
ATOM 561 O O . LEU A 1 71 ? -5.941 1.888 -9.608 1.00 84.00 71 LEU A O 1
ATOM 565 N N . VAL A 1 72 ? -4.371 3.395 -10.126 1.00 83.62 72 VAL A N 1
ATOM 566 C CA . VAL A 1 72 ? -4.717 3.528 -11.543 1.00 83.62 72 VAL A CA 1
ATOM 567 C C . VAL A 1 72 ? -4.414 2.235 -12.287 1.00 83.62 72 VAL A C 1
ATOM 569 O O . VAL A 1 72 ? -5.230 1.847 -13.113 1.00 83.62 72 VAL A O 1
ATOM 572 N N . GLY A 1 73 ? -3.331 1.527 -11.969 1.00 83.00 73 GLY A N 1
ATOM 573 C CA . GLY A 1 73 ? -3.011 0.228 -12.564 1.00 83.00 73 GLY A CA 1
ATOM 574 C C . GLY A 1 73 ? -4.130 -0.793 -12.360 1.00 83.00 73 GLY A C 1
ATOM 575 O O . GLY A 1 73 ? -4.611 -1.388 -13.323 1.00 83.00 73 GLY A O 1
ATOM 576 N N . VAL A 1 74 ? -4.637 -0.922 -11.129 1.00 80.56 74 VAL A N 1
ATOM 577 C CA . VAL A 1 74 ? -5.758 -1.826 -10.813 1.00 80.56 74 VAL A CA 1
ATOM 578 C C . VAL A 1 74 ? -7.064 -1.373 -11.472 1.00 80.56 74 VAL A C 1
ATOM 580 O O . VAL A 1 74 ? -7.870 -2.225 -11.841 1.00 80.56 74 VAL A O 1
ATOM 583 N N . LEU A 1 75 ? -7.283 -0.064 -11.629 1.00 82.62 75 LEU A N 1
ATOM 584 C CA . LEU A 1 75 ? -8.479 0.493 -12.277 1.00 82.62 75 LEU A CA 1
ATOM 585 C C . LEU A 1 75 ? -8.416 0.470 -13.811 1.00 82.62 75 LEU A C 1
ATOM 587 O O . LEU A 1 75 ? -9.458 0.475 -14.458 1.00 82.62 75 LEU A O 1
ATOM 591 N N . SER A 1 76 ? -7.220 0.472 -14.395 1.00 82.62 76 SER A N 1
ATOM 592 C CA . SER A 1 76 ? -7.015 0.535 -15.848 1.00 82.62 76 SER A CA 1
ATOM 593 C C . SER A 1 76 ? -6.968 -0.846 -16.494 1.00 82.62 76 SER A C 1
ATOM 595 O O . SER A 1 76 ? -7.030 -0.940 -17.719 1.00 82.62 76 SER A O 1
ATOM 597 N N . ASP A 1 77 ? -6.883 -1.916 -15.697 1.00 86.00 77 ASP A N 1
ATOM 598 C CA . ASP A 1 77 ? -7.007 -3.282 -16.194 1.00 86.00 77 ASP A CA 1
ATOM 599 C C . ASP A 1 77 ? -8.452 -3.538 -16.674 1.00 86.00 77 ASP A C 1
ATOM 601 O O . ASP A 1 77 ? -9.390 -3.453 -15.870 1.00 86.00 77 ASP A O 1
ATOM 605 N N . PRO A 1 78 ? -8.667 -3.883 -17.962 1.00 83.62 78 PRO A N 1
ATOM 606 C CA . PRO A 1 78 ? -9.993 -4.178 -18.498 1.00 83.62 78 PRO A CA 1
ATOM 607 C C . PRO A 1 78 ? -10.758 -5.264 -17.728 1.00 83.62 78 PRO A C 1
ATOM 609 O O . PRO A 1 78 ? -11.988 -5.213 -17.666 1.00 83.62 78 PRO A O 1
ATOM 612 N N . TYR A 1 79 ? -10.061 -6.234 -17.128 1.00 85.00 79 TYR A N 1
ATOM 613 C CA . TYR A 1 79 ? -10.677 -7.296 -16.331 1.00 85.00 79 TYR A CA 1
ATOM 614 C C . TYR A 1 79 ? -11.250 -6.751 -15.017 1.00 85.00 79 TYR A C 1
ATOM 616 O O . TYR A 1 79 ? -12.384 -7.063 -14.640 1.00 85.00 79 TYR A O 1
ATOM 624 N N . ASN A 1 80 ? -10.500 -5.873 -14.354 1.00 87.12 80 ASN A N 1
ATOM 625 C CA . ASN A 1 80 ? -10.908 -5.257 -13.097 1.00 87.12 80 ASN A CA 1
ATOM 626 C C . ASN A 1 80 ? -11.969 -4.175 -13.325 1.00 87.12 80 ASN A C 1
ATOM 628 O O . ASN A 1 80 ? -12.941 -4.083 -12.579 1.00 87.12 80 ASN A O 1
ATOM 632 N N . VAL A 1 81 ? -11.833 -3.374 -14.383 1.00 89.06 81 VAL A N 1
ATOM 633 C CA . VAL A 1 81 ? -12.806 -2.318 -14.679 1.00 89.06 81 VAL A CA 1
ATOM 634 C C . VAL A 1 81 ? -14.163 -2.908 -15.061 1.00 89.06 81 VAL A C 1
ATOM 636 O O . VAL A 1 81 ? -15.197 -2.371 -14.668 1.00 89.06 81 VAL A O 1
ATOM 639 N N . GLY A 1 82 ? -14.177 -4.051 -15.759 1.00 85.94 82 GLY A N 1
ATOM 640 C CA . GLY A 1 82 ? -15.405 -4.752 -16.123 1.00 85.94 82 GLY A CA 1
ATOM 641 C C . GLY A 1 82 ? -16.230 -5.159 -14.901 1.00 85.94 82 GLY A C 1
ATOM 642 O O . GLY A 1 82 ? -17.436 -4.906 -14.865 1.00 85.94 82 GLY A O 1
ATOM 643 N N . ILE A 1 83 ? -15.586 -5.719 -13.868 1.00 90.25 83 ILE A N 1
ATOM 644 C CA . ILE A 1 83 ? -16.279 -6.089 -12.626 1.00 90.25 83 ILE A CA 1
ATOM 645 C C . ILE A 1 83 ? -16.707 -4.858 -11.814 1.00 90.25 83 ILE A C 1
ATOM 647 O O . ILE A 1 83 ? -17.797 -4.858 -11.246 1.00 90.25 83 ILE A O 1
ATOM 651 N N . LEU A 1 84 ? -15.914 -3.782 -11.801 1.00 89.44 84 LEU A N 1
ATOM 652 C CA . LEU A 1 84 ? -16.279 -2.539 -11.112 1.00 89.44 84 LEU A CA 1
ATOM 653 C C . LEU A 1 84 ? -17.513 -1.879 -11.738 1.00 89.44 84 LEU A C 1
ATOM 655 O O . LEU A 1 84 ? -18.441 -1.515 -11.019 1.00 89.44 84 LEU A O 1
ATOM 659 N N . VAL A 1 85 ? -17.561 -1.773 -13.070 1.00 89.12 85 VAL A N 1
ATOM 660 C CA . VAL A 1 85 ? -18.728 -1.239 -13.792 1.00 89.12 85 VAL A CA 1
ATOM 661 C C . VAL A 1 85 ? -19.953 -2.120 -13.558 1.00 89.12 85 VAL A C 1
ATOM 663 O O . VAL A 1 85 ? -21.042 -1.604 -13.318 1.00 89.12 85 VAL A O 1
ATOM 666 N N . PHE A 1 86 ? -19.781 -3.443 -13.573 1.00 90.75 86 PHE A N 1
ATOM 667 C CA . PHE A 1 86 ? -20.861 -4.384 -13.289 1.00 90.75 86 PHE A CA 1
ATOM 668 C C . PHE A 1 86 ? -21.456 -4.194 -11.883 1.00 90.75 86 PHE A C 1
ATOM 670 O O . PHE A 1 86 ? -22.676 -4.110 -11.749 1.00 90.75 86 PHE A O 1
ATOM 677 N N . LEU A 1 87 ? -20.617 -4.067 -10.850 1.00 91.81 87 LEU A N 1
ATOM 678 C CA . LEU A 1 87 ? -21.057 -3.833 -9.469 1.00 91.81 87 LEU A CA 1
ATOM 679 C C . LEU A 1 87 ? -21.784 -2.490 -9.314 1.00 91.81 87 LEU A C 1
ATOM 681 O O . LEU A 1 87 ? -22.847 -2.442 -8.706 1.00 91.81 87 LEU A O 1
ATOM 685 N N . VAL A 1 88 ? -21.260 -1.415 -9.915 1.00 92.94 88 VAL A N 1
ATOM 686 C CA . VAL A 1 88 ? -21.886 -0.080 -9.866 1.00 92.94 88 VAL A CA 1
ATOM 687 C C . VAL A 1 88 ? -23.272 -0.069 -10.516 1.00 92.94 88 VAL A C 1
ATOM 689 O O . VAL A 1 88 ? -24.167 0.621 -10.034 1.00 92.94 88 VAL A O 1
ATOM 692 N N . VAL A 1 89 ? -23.463 -0.814 -11.608 1.00 93.75 89 VAL A N 1
ATOM 693 C CA . VAL A 1 89 ? -24.758 -0.893 -12.304 1.00 93.75 89 VAL A CA 1
ATOM 694 C C . VAL A 1 89 ? -25.772 -1.757 -11.542 1.00 93.75 89 VAL A C 1
ATOM 696 O O . VAL A 1 89 ? -26.967 -1.479 -11.623 1.00 93.75 89 VAL A O 1
ATOM 699 N N . LEU A 1 90 ? -25.327 -2.786 -10.811 1.00 91.75 90 LEU A N 1
ATOM 700 C CA . LEU A 1 90 ? -26.214 -3.642 -10.014 1.00 91.75 90 LEU A CA 1
ATOM 701 C C . LEU A 1 90 ? -26.655 -3.017 -8.684 1.00 91.75 90 LEU A C 1
ATOM 703 O O . LEU A 1 90 ? -27.776 -3.298 -8.256 1.00 91.75 90 LEU A O 1
ATOM 707 N N . GLY A 1 91 ? -25.823 -2.157 -8.088 1.00 76.94 91 GLY A N 1
ATOM 708 C CA . GLY A 1 91 ? -26.079 -1.544 -6.780 1.00 76.94 91 GLY A CA 1
ATOM 709 C C . GLY A 1 91 ? -25.587 -2.405 -5.628 1.00 76.94 91 GLY A C 1
ATOM 710 O O . GLY A 1 91 ? -26.247 -3.422 -5.324 1.00 76.94 91 GLY A O 1
#

Foldseek 3Di:
DPPPPPPDPPCPPHPVQCVLVVQLVVCCVVVVDNVVSNVSSLLVNLQVSQVVPDDGRDPPSSVCCCPVVNPVVQCVPPVNVVVVVVVVVVD

pLDDT: mean 79.73, std 12.32, range [40.69, 93.75]

Sequence (91 aa):
MEEVIQYVPNLYATFWALIPPLVAIILALITKEVYSSLFVGIVIGGLFYGNIFQSGFSFEKSVLHIFEDGLVGVLSDPYNVGILVFLVVLG